Protein AF-A0A962G6V7-F1 (afdb_monomer_lite)

pLDDT: mean 95.78, std 2.58, range [81.88, 98.19]

Foldseek 3Di:
DCVVQVVPCPVVDDDDDDDDDDPVVLVVQLVCLVPDPDDPVVSVVSVVVSVLVVCLVPDPDDSVVSD

Sequence (67 aa):
YYQETGRAGRDGLPSEAWMTYGLADVVTLSQFIAKSEAGEERKRVERSKLNALIGYAESTGCRRRQL

Structure (mmCIF, N/CA/C/O backbone):
data_AF-A0A962G6V7-F1
#
_entry.id   AF-A0A962G6V7-F1
#
loop_
_atom_site.group_PDB
_atom_site.id
_atom_site.type_symbol
_atom_site.label_atom_id
_atom_site.label_alt_id
_atom_site.label_comp_id
_atom_site.label_asym_id
_atom_site.label_entity_id
_atom_site.label_seq_id
_atom_site.pdbx_PDB_ins_code
_atom_site.Cartn_x
_atom_site.Cartn_y
_atom_site.Cartn_z
_atom_site.occupancy
_atom_site.B_iso_or_equiv
_atom_site.auth_seq_id
_atom_site.auth_comp_id
_atom_site.auth_asym_id
_atom_site.auth_atom_id
_atom_site.pdbx_PDB_model_num
ATOM 1 N N . TYR A 1 1 ? 5.448 0.023 2.101 1.00 92.25 1 TYR A N 1
ATOM 2 C CA . TYR A 1 1 ? 5.462 0.325 0.654 1.00 92.25 1 TYR A CA 1
ATOM 3 C C . TYR A 1 1 ? 6.826 0.795 0.143 1.00 92.25 1 TYR A C 1
ATOM 5 O O . TYR A 1 1 ? 7.609 -0.079 -0.190 1.00 92.25 1 TYR A O 1
ATOM 13 N N . TYR A 1 2 ? 7.182 2.095 0.133 1.00 93.88 2 TYR A N 1
ATOM 14 C CA . TYR A 1 2 ? 8.423 2.578 -0.526 1.00 93.88 2 TYR A CA 1
ATOM 15 C C . TYR A 1 2 ? 9.695 1.823 -0.103 1.00 93.88 2 TYR A C 1
ATOM 17 O O . TYR A 1 2 ? 10.472 1.371 -0.943 1.00 93.88 2 TYR A O 1
ATOM 25 N N . GLN A 1 3 ? 9.884 1.639 1.209 1.00 95.56 3 GLN A N 1
ATOM 26 C CA . GLN A 1 3 ? 11.048 0.937 1.755 1.00 95.56 3 GLN A CA 1
ATOM 27 C C . GLN A 1 3 ? 11.141 -0.521 1.271 1.00 95.56 3 GLN A C 1
ATOM 29 O O . GLN A 1 3 ? 12.240 -1.021 1.049 1.00 95.56 3 GLN A O 1
ATOM 34 N N . GLU A 1 4 ? 10.008 -1.207 1.122 1.00 95.75 4 GLU A N 1
ATOM 35 C CA . GLU A 1 4 ? 9.955 -2.612 0.706 1.00 95.75 4 GLU A CA 1
ATOM 36 C C . GLU A 1 4 ? 10.166 -2.734 -0.801 1.00 95.75 4 GLU A C 1
ATOM 38 O O . GLU A 1 4 ? 11.028 -3.495 -1.235 1.00 95.75 4 GLU A O 1
ATOM 43 N N . THR A 1 5 ? 9.463 -1.924 -1.601 1.00 95.88 5 THR A N 1
ATOM 44 C CA . THR A 1 5 ? 9.596 -1.938 -3.066 1.00 95.88 5 THR A CA 1
ATOM 45 C C . THR A 1 5 ? 10.983 -1.485 -3.526 1.00 95.88 5 THR A C 1
ATOM 47 O O . THR A 1 5 ? 11.487 -1.975 -4.529 1.00 95.88 5 THR A O 1
ATOM 50 N N . GLY A 1 6 ? 11.650 -0.603 -2.771 1.00 94.31 6 GLY A N 1
ATOM 51 C CA . GLY A 1 6 ? 13.024 -0.151 -3.034 1.00 94.31 6 GLY A CA 1
ATOM 52 C C . GLY A 1 6 ? 14.125 -1.179 -2.721 1.00 94.31 6 GLY A C 1
ATOM 53 O O . GLY A 1 6 ? 15.317 -0.849 -2.773 1.00 94.31 6 GLY A O 1
ATOM 54 N N . ARG A 1 7 ? 13.763 -2.410 -2.336 1.00 96.19 7 ARG A N 1
ATOM 55 C CA . ARG A 1 7 ? 14.708 -3.531 -2.200 1.00 96.19 7 ARG A CA 1
ATOM 56 C C . ARG A 1 7 ? 14.966 -4.245 -3.528 1.00 96.19 7 ARG A C 1
ATOM 58 O O . ARG A 1 7 ? 16.019 -4.858 -3.663 1.00 96.19 7 ARG A O 1
ATOM 65 N N . ALA A 1 8 ? 14.042 -4.161 -4.484 1.00 96.81 8 ALA A N 1
ATOM 66 C CA . ALA A 1 8 ? 14.209 -4.742 -5.813 1.00 96.81 8 ALA A CA 1
ATOM 67 C C . ALA A 1 8 ? 15.209 -3.931 -6.665 1.00 96.81 8 ALA A C 1
ATOM 69 O O . ALA A 1 8 ? 15.387 -2.734 -6.433 1.00 96.81 8 ALA A O 1
ATOM 70 N N . GLY A 1 9 ? 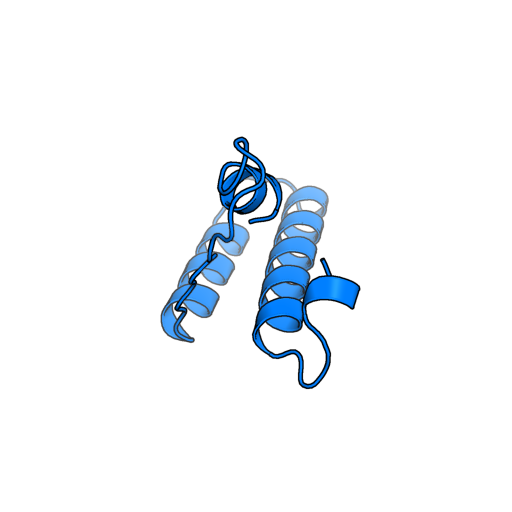15.858 -4.575 -7.643 1.00 95.25 9 GLY A N 1
ATOM 71 C CA . GLY A 1 9 ? 16.707 -3.909 -8.644 1.00 95.25 9 GLY A CA 1
ATOM 72 C C . GLY A 1 9 ? 17.952 -3.205 -8.098 1.00 95.25 9 GLY A C 1
ATOM 7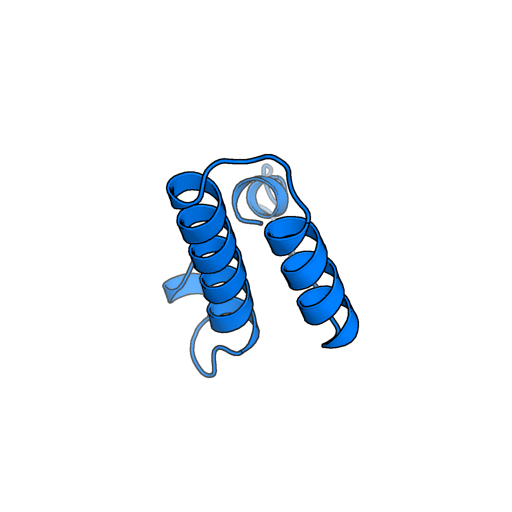3 O O . GLY A 1 9 ? 18.396 -2.208 -8.664 1.00 95.25 9 GLY A O 1
ATOM 74 N N . ARG A 1 10 ? 18.516 -3.670 -6.973 1.00 96.56 10 ARG A N 1
ATOM 75 C CA . ARG A 1 10 ? 19.753 -3.102 -6.387 1.00 96.56 10 ARG A CA 1
ATOM 76 C C . ARG A 1 10 ? 20.996 -3.336 -7.246 1.00 96.56 10 ARG A C 1
ATOM 78 O O . ARG A 1 10 ? 21.984 -2.631 -7.081 1.00 96.56 10 ARG A O 1
ATOM 85 N N . ASP A 1 11 ? 20.915 -4.300 -8.148 1.00 96.94 11 ASP A N 1
ATOM 86 C CA . ASP A 1 11 ? 21.870 -4.579 -9.219 1.00 96.94 11 ASP A CA 1
ATOM 87 C C . ASP A 1 11 ? 21.713 -3.637 -10.430 1.00 96.94 11 ASP A C 1
ATOM 89 O O . ASP A 1 11 ? 22.523 -3.684 -11.352 1.00 96.94 11 ASP A O 1
ATOM 93 N N . GLY A 1 12 ? 20.698 -2.765 -10.432 1.00 96.19 12 GLY A N 1
ATOM 94 C CA . GLY A 1 12 ? 20.408 -1.828 -11.517 1.00 96.19 12 GLY A CA 1
ATOM 95 C C . GLY A 1 12 ? 19.667 -2.446 -12.703 1.00 96.19 12 GLY A C 1
ATOM 96 O O . GLY A 1 12 ? 19.387 -1.739 -13.6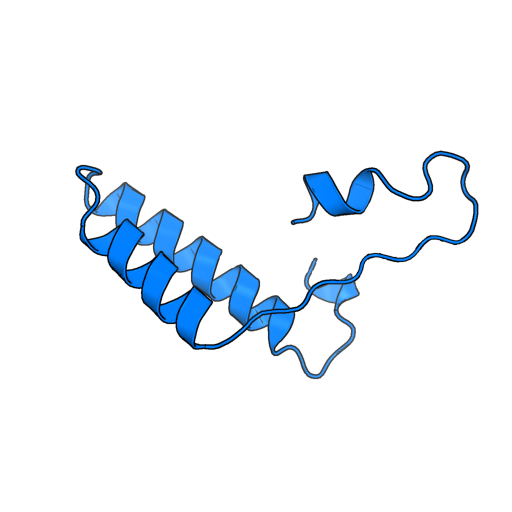73 1.00 96.19 12 GLY A O 1
ATOM 97 N N . LEU A 1 13 ? 19.327 -3.736 -12.645 1.00 97.44 13 LEU A N 1
ATOM 98 C CA . LEU A 1 13 ? 18.575 -4.401 -13.701 1.00 97.44 13 LEU A CA 1
ATOM 99 C C . LEU A 1 13 ? 17.072 -4.098 -13.590 1.00 97.44 13 LEU A C 1
ATOM 101 O O . LEU A 1 13 ? 16.576 -3.759 -12.507 1.00 97.44 13 LEU A O 1
ATOM 105 N N . PRO A 1 14 ? 16.314 -4.222 -14.698 1.00 97.38 14 PRO A N 1
ATOM 106 C CA . PRO A 1 14 ? 14.865 -4.088 -14.663 1.00 97.38 14 PRO A CA 1
ATOM 107 C C . PRO A 1 14 ? 14.249 -4.981 -13.585 1.00 97.38 14 PRO A C 1
ATOM 109 O O . PRO A 1 14 ? 14.556 -6.165 -13.480 1.00 97.38 14 PRO A O 1
ATOM 112 N N . SER A 1 15 ? 13.384 -4.391 -12.769 1.00 97.38 15 SER A N 1
ATOM 113 C CA . SER A 1 15 ? 12.695 -5.060 -11.670 1.00 97.38 15 SER A CA 1
ATOM 114 C C . SER A 1 15 ? 11.276 -4.523 -11.549 1.00 97.38 15 SER A C 1
ATOM 116 O O . SER A 1 15 ? 11.015 -3.362 -11.875 1.00 97.38 15 SER A O 1
ATOM 118 N N . GLU A 1 16 ? 10.369 -5.355 -11.047 1.00 96.50 16 GLU A N 1
ATOM 119 C CA . GLU A 1 16 ? 8.956 -5.022 -10.893 1.00 96.50 16 GLU A CA 1
ATOM 120 C C . GLU A 1 16 ? 8.534 -5.072 -9.421 1.00 96.50 16 GLU A C 1
ATOM 122 O O . GLU A 1 16 ? 8.970 -5.930 -8.655 1.00 96.50 16 GLU A O 1
ATOM 127 N N . ALA A 1 17 ? 7.670 -4.135 -9.030 1.00 96.38 17 ALA A N 1
ATOM 128 C CA . ALA A 1 17 ? 6.968 -4.159 -7.756 1.00 96.38 17 ALA A CA 1
ATOM 129 C C . ALA A 1 17 ? 5.478 -4.367 -8.034 1.00 96.38 17 ALA A C 1
ATOM 131 O O . ALA A 1 17 ? 4.833 -3.501 -8.625 1.00 96.38 17 ALA A O 1
ATOM 132 N N . TRP A 1 18 ? 4.946 -5.505 -7.591 1.00 96.19 18 TRP A N 1
ATOM 133 C CA . TRP A 1 18 ? 3.553 -5.887 -7.7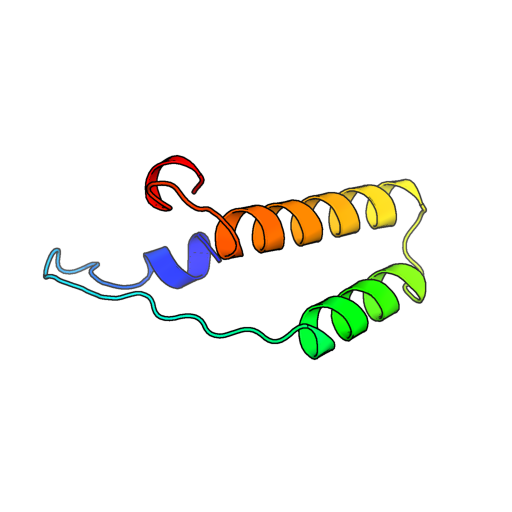95 1.00 96.19 18 TRP A CA 1
ATOM 134 C C . TRP A 1 18 ? 2.792 -5.879 -6.468 1.00 96.19 18 TRP A C 1
ATOM 136 O O . TRP A 1 18 ? 3.272 -6.407 -5.465 1.00 96.19 18 TRP A O 1
ATOM 146 N N . MET A 1 19 ? 1.613 -5.258 -6.456 1.00 95.38 19 MET A N 1
ATOM 147 C CA . MET A 1 19 ? 0.756 -5.149 -5.275 1.00 95.38 19 MET A CA 1
ATOM 148 C C . MET A 1 19 ? -0.705 -5.327 -5.681 1.00 95.38 19 MET A C 1
ATOM 150 O O . MET A 1 19 ? -1.202 -4.611 -6.549 1.00 95.38 19 MET A O 1
ATOM 154 N N . THR A 1 20 ? -1.403 -6.227 -4.995 1.00 95.81 20 THR A N 1
ATOM 155 C CA . THR A 1 20 ? -2.864 -6.362 -5.038 1.00 95.81 20 THR A CA 1
ATOM 156 C C . THR A 1 20 ? -3.454 -5.995 -3.691 1.00 95.81 20 THR A C 1
ATOM 158 O O . THR A 1 20 ? -2.859 -6.292 -2.658 1.00 95.81 20 THR A O 1
ATOM 161 N N . TYR A 1 21 ? -4.633 -5.384 -3.700 1.00 94.69 21 TYR A N 1
ATOM 162 C CA . TYR A 1 21 ? -5.392 -5.080 -2.492 1.00 94.69 21 TYR A CA 1
ATOM 163 C C . TYR A 1 21 ? -6.887 -5.221 -2.775 1.00 94.69 21 TYR A C 1
ATOM 165 O O . TYR A 1 21 ? -7.326 -5.061 -3.917 1.00 94.69 21 TYR A O 1
ATOM 173 N N . GLY A 1 22 ? -7.665 -5.514 -1.738 1.00 95.56 22 GLY A N 1
ATOM 174 C CA . GLY A 1 22 ? -9.121 -5.500 -1.775 1.00 95.56 22 GLY A CA 1
ATOM 175 C C . GLY A 1 22 ? -9.715 -4.455 -0.832 1.00 95.56 22 GLY A C 1
ATOM 176 O O . GLY A 1 22 ? -9.091 -4.015 0.134 1.00 95.56 22 GLY A O 1
ATOM 177 N N . LEU A 1 23 ? -10.981 -4.096 -1.062 1.00 93.75 23 LEU A N 1
ATOM 178 C CA . LEU A 1 23 ? -11.720 -3.207 -0.153 1.00 93.75 23 LEU A CA 1
ATOM 179 C C . LEU A 1 23 ? -11.852 -3.801 1.260 1.00 93.75 23 LEU A C 1
ATOM 181 O O . LEU A 1 23 ? -11.857 -3.063 2.244 1.00 93.75 23 LEU A O 1
ATOM 185 N N . ALA A 1 24 ? -11.905 -5.131 1.375 1.00 96.56 24 ALA A N 1
ATOM 186 C CA . ALA A 1 24 ? -11.922 -5.819 2.664 1.00 96.56 24 ALA A CA 1
ATOM 187 C C . ALA A 1 24 ? -10.657 -5.535 3.498 1.00 96.56 24 ALA A C 1
ATOM 189 O O . ALA A 1 24 ? -10.755 -5.365 4.717 1.00 96.56 24 ALA A O 1
ATOM 190 N N . ASP A 1 25 ? -9.492 -5.402 2.854 1.00 95.31 25 ASP A N 1
ATOM 191 C CA . ASP A 1 25 ? -8.230 -5.083 3.532 1.00 95.31 25 ASP A CA 1
ATOM 192 C C . ASP A 1 25 ? -8.272 -3.663 4.106 1.00 95.31 25 ASP A C 1
ATOM 194 O O . ASP A 1 25 ? -7.894 -3.431 5.255 1.00 95.31 25 ASP A O 1
ATOM 198 N N . VAL A 1 26 ? -8.823 -2.714 3.342 1.00 95.31 26 VAL A N 1
ATOM 199 C CA . VAL A 1 26 ? -9.000 -1.317 3.770 1.00 95.31 26 VAL A CA 1
ATOM 200 C C . VAL A 1 26 ? -9.912 -1.221 4.991 1.00 95.31 26 VAL A C 1
ATOM 202 O O . VAL A 1 26 ? -9.590 -0.523 5.960 1.00 95.31 26 VAL A O 1
ATOM 205 N N . VAL A 1 27 ? -11.038 -1.940 4.971 1.00 96.69 27 VAL A N 1
ATOM 206 C CA . VAL A 1 27 ? -11.974 -1.989 6.103 1.00 96.69 27 VAL A CA 1
ATOM 207 C C . VAL A 1 27 ? -11.291 -2.589 7.329 1.00 96.69 27 VAL A C 1
ATOM 209 O O . VAL A 1 27 ? -11.365 -2.011 8.415 1.00 96.69 27 VAL A O 1
ATOM 212 N N . THR A 1 28 ? -10.577 -3.700 7.155 1.00 97.81 28 THR A N 1
ATOM 213 C CA . THR A 1 28 ? -9.843 -4.377 8.232 1.00 97.81 28 THR A CA 1
ATOM 214 C C . THR A 1 28 ? -8.813 -3.450 8.883 1.00 97.81 28 THR A C 1
ATOM 216 O O . THR A 1 28 ? -8.830 -3.260 10.101 1.00 97.81 28 THR A O 1
ATOM 219 N N . LEU A 1 29 ? -7.968 -2.791 8.085 1.00 97.19 29 LEU A N 1
ATOM 220 C CA . LEU A 1 29 ? -6.953 -1.857 8.583 1.00 97.19 29 LEU A CA 1
ATOM 221 C C . LEU A 1 29 ? -7.577 -0.643 9.284 1.00 97.19 29 LEU A C 1
ATOM 223 O O . LEU A 1 29 ? -7.111 -0.228 10.346 1.00 97.19 29 LEU A O 1
ATOM 227 N N . SER A 1 30 ? -8.673 -0.110 8.743 1.00 97.00 30 SER A N 1
ATOM 228 C CA . SER A 1 30 ? -9.412 0.993 9.370 1.00 97.00 30 SER A CA 1
ATOM 229 C C . SER A 1 30 ? -9.960 0.600 10.746 1.00 97.00 30 SER A C 1
ATOM 231 O O . SER A 1 30 ? -9.870 1.380 11.699 1.00 97.00 30 SER A O 1
ATOM 233 N N . GLN A 1 31 ? -10.481 -0.626 10.877 1.00 98.00 31 GLN A N 1
ATOM 234 C CA . GLN A 1 31 ? -10.953 -1.161 12.154 1.00 98.00 31 GLN A CA 1
ATOM 235 C C . GLN A 1 31 ? -9.811 -1.370 13.151 1.00 98.00 31 GLN A C 1
ATOM 237 O O . GLN A 1 31 ? -9.984 -1.047 14.325 1.00 98.00 31 GLN A O 1
ATOM 242 N N . PHE A 1 32 ? -8.651 -1.865 12.713 1.00 98.19 32 PHE A N 1
ATOM 243 C CA . PHE A 1 32 ? -7.476 -2.003 13.580 1.00 98.19 32 PHE A CA 1
ATOM 244 C C . PHE A 1 32 ? -7.018 -0.655 14.134 1.00 98.19 32 PHE A C 1
ATOM 246 O O . PHE A 1 32 ? -6.791 -0.535 15.337 1.00 98.19 32 PHE A O 1
ATOM 253 N N . ILE A 1 33 ? -6.965 0.387 13.298 1.00 97.69 33 ILE A N 1
ATOM 254 C CA . ILE A 1 33 ? -6.616 1.737 13.760 1.00 97.69 33 ILE A CA 1
ATOM 255 C C . ILE A 1 33 ? -7.642 2.237 14.786 1.00 97.69 33 ILE A C 1
ATOM 257 O O . ILE A 1 33 ? -7.259 2.759 15.835 1.00 97.69 33 ILE A O 1
ATOM 261 N N . ALA A 1 34 ? -8.940 2.053 14.518 1.00 96.94 34 ALA A N 1
ATOM 262 C CA . ALA A 1 34 ? -10.010 2.484 15.417 1.00 96.94 34 ALA A CA 1
ATOM 263 C C . ALA A 1 34 ? -9.967 1.779 16.785 1.00 96.94 34 ALA A C 1
ATOM 265 O O . ALA A 1 34 ? -10.096 2.447 17.812 1.00 96.94 34 ALA A O 1
ATOM 266 N N . LYS A 1 35 ? -9.740 0.458 16.788 1.00 97.69 35 LYS A N 1
ATOM 267 C CA . LYS A 1 35 ? -9.674 -0.393 17.989 1.00 97.69 35 LYS A CA 1
ATOM 268 C C . LYS A 1 35 ? -8.342 -0.307 18.742 1.00 97.69 35 LYS A C 1
ATOM 270 O O . LYS A 1 35 ? -8.245 -0.862 19.829 1.00 97.69 35 LYS A O 1
ATOM 275 N N . SER A 1 36 ? -7.322 0.349 18.185 1.00 97.00 36 SER A N 1
ATOM 276 C CA . SER A 1 36 ? -6.027 0.485 18.861 1.00 97.00 36 SER A CA 1
ATOM 277 C C . SER A 1 36 ? -6.127 1.307 20.154 1.00 97.00 36 SER A C 1
ATOM 279 O O . SER A 1 36 ? -6.935 2.233 20.260 1.00 97.00 36 SER A O 1
ATOM 281 N N . GLU A 1 37 ? -5.248 1.014 21.112 1.00 97.75 37 GLU A N 1
ATOM 282 C CA . GLU A 1 37 ? -5.090 1.773 22.366 1.00 97.75 37 GLU A CA 1
ATOM 283 C C . GLU A 1 37 ? -4.294 3.080 22.183 1.00 97.75 37 GLU A C 1
ATOM 285 O O . GLU A 1 37 ? -3.996 3.789 23.141 1.00 97.75 37 GLU A O 1
ATOM 290 N N . ALA A 1 38 ? -3.921 3.416 20.944 1.00 96.62 38 ALA A N 1
ATOM 291 C CA . ALA A 1 38 ? -3.173 4.626 20.648 1.00 96.62 38 ALA A CA 1
ATOM 292 C C . ALA A 1 38 ? -4.017 5.888 20.906 1.00 96.62 38 ALA A C 1
ATOM 294 O O . ALA A 1 38 ? -5.231 5.895 20.698 1.00 96.62 38 ALA A O 1
ATOM 295 N N . GLY A 1 39 ? -3.361 6.985 21.290 1.00 97.88 39 GLY A N 1
ATOM 296 C CA . GLY A 1 39 ? -4.023 8.286 21.411 1.00 97.88 39 GLY A CA 1
ATOM 297 C C . GLY A 1 39 ? -4.582 8.792 20.074 1.00 97.88 39 GLY A C 1
ATOM 298 O O . GLY A 1 39 ? -4.107 8.410 18.999 1.00 97.88 39 GLY A O 1
ATOM 299 N N . GLU A 1 40 ? -5.563 9.694 20.137 1.00 97.06 40 GLU A N 1
ATOM 300 C CA . GLU A 1 40 ? -6.287 10.195 18.957 1.00 97.06 40 GLU A CA 1
ATOM 301 C C . GLU A 1 40 ? -5.373 10.823 17.895 1.00 97.06 40 GLU A C 1
ATOM 303 O O . GLU A 1 40 ? -5.538 10.559 16.704 1.00 97.06 40 GLU A O 1
ATOM 308 N N . GLU A 1 41 ? -4.337 11.558 18.307 1.00 97.56 41 GLU A N 1
ATOM 309 C CA . GLU A 1 41 ? -3.342 12.113 17.379 1.00 97.56 41 GLU A CA 1
ATOM 310 C C . GLU A 1 41 ? -2.636 11.018 16.572 1.00 97.56 41 GLU A C 1
ATOM 312 O O . GLU A 1 41 ? -2.478 11.119 15.352 1.00 97.56 41 GLU A O 1
ATOM 317 N N . ARG A 1 42 ? -2.269 9.907 17.222 1.00 97.38 42 ARG A N 1
ATOM 318 C CA . ARG A 1 42 ? -1.633 8.787 16.527 1.00 97.38 42 ARG A CA 1
ATOM 319 C C . ARG A 1 42 ? -2.615 8.095 15.590 1.00 97.38 42 ARG A C 1
ATOM 321 O O . ARG A 1 42 ? -2.247 7.808 14.452 1.00 97.38 42 ARG A O 1
ATOM 328 N N . LYS A 1 43 ? -3.860 7.875 16.020 1.00 98.06 43 LYS A N 1
ATOM 329 C CA . LYS A 1 43 ? -4.913 7.308 15.161 1.00 98.06 43 LYS A CA 1
ATOM 330 C C . LYS A 1 43 ? -5.156 8.171 13.924 1.00 98.06 43 LYS A C 1
ATOM 332 O O . LYS A 1 43 ? -5.281 7.633 12.826 1.00 98.06 43 LYS A O 1
ATOM 337 N N . ARG A 1 44 ? -5.166 9.500 14.069 1.00 97.62 44 ARG A N 1
ATOM 338 C CA . ARG A 1 44 ? -5.289 10.448 12.951 1.00 97.62 44 ARG A CA 1
ATOM 339 C C . ARG A 1 44 ? -4.136 10.310 11.958 1.00 97.62 44 ARG A C 1
ATOM 341 O O . ARG A 1 44 ? -4.382 10.251 10.753 1.00 97.62 44 ARG A O 1
ATOM 348 N N . VAL A 1 45 ? -2.899 10.212 12.448 1.00 98.19 45 VAL A N 1
ATOM 349 C CA . VAL A 1 45 ? -1.714 9.993 11.602 1.00 98.19 45 VAL A CA 1
ATOM 350 C C . VAL A 1 45 ? -1.802 8.662 10.853 1.00 98.19 45 VAL A C 1
ATOM 352 O O . VAL A 1 45 ? -1.566 8.630 9.648 1.00 98.19 45 VAL A O 1
ATOM 355 N N . GLU A 1 46 ? -2.175 7.571 11.523 1.00 97.94 46 GLU A N 1
ATOM 356 C CA . GLU A 1 46 ? -2.293 6.258 10.875 1.00 97.94 46 GLU A CA 1
ATOM 357 C C . GLU A 1 46 ? -3.416 6.224 9.827 1.00 97.94 46 GLU A C 1
ATOM 359 O O . GLU A 1 46 ? -3.212 5.704 8.731 1.00 97.94 46 GLU A O 1
ATOM 364 N N . ARG A 1 47 ? -4.564 6.867 10.090 1.00 97.62 47 ARG A N 1
ATOM 365 C CA . ARG A 1 47 ? -5.623 7.039 9.076 1.00 97.62 47 ARG A CA 1
ATOM 366 C C . ARG A 1 47 ? -5.130 7.832 7.869 1.00 97.62 47 ARG A C 1
ATOM 368 O O . ARG A 1 47 ? -5.415 7.455 6.739 1.00 97.62 47 ARG A O 1
ATOM 375 N N . SER A 1 48 ? -4.370 8.904 8.095 1.00 97.50 48 SER A N 1
ATOM 376 C CA . SER A 1 48 ? -3.787 9.704 7.011 1.00 97.50 48 SER A CA 1
ATOM 377 C C . SER A 1 48 ? -2.845 8.872 6.132 1.00 97.50 48 SER A C 1
ATOM 379 O O . SER A 1 48 ? -2.947 8.909 4.908 1.00 97.50 48 SER A O 1
ATOM 381 N N . LYS A 1 49 ? -1.986 8.043 6.741 1.00 96.94 49 LYS A N 1
ATOM 382 C CA . LYS A 1 49 ? -1.098 7.124 6.008 1.00 96.94 49 LYS A CA 1
ATOM 383 C C . LYS A 1 49 ? -1.870 6.076 5.208 1.00 96.94 49 LYS A C 1
ATOM 385 O O . LYS A 1 49 ? -1.516 5.822 4.059 1.00 96.94 49 LYS A O 1
ATOM 390 N N . LEU A 1 50 ? -2.915 5.486 5.795 1.00 97.06 50 LEU A N 1
ATOM 391 C CA . LEU A 1 50 ? -3.778 4.532 5.097 1.00 97.06 50 LEU A CA 1
ATOM 392 C C . LEU A 1 50 ? -4.440 5.190 3.879 1.00 97.06 50 LEU A C 1
ATOM 394 O O . LEU A 1 50 ? -4.359 4.655 2.777 1.00 97.06 50 LEU A O 1
ATOM 398 N N . ASN A 1 51 ? -5.004 6.387 4.052 1.00 96.19 51 ASN A N 1
ATOM 399 C CA . ASN A 1 51 ? -5.611 7.148 2.961 1.00 96.19 51 ASN A CA 1
ATOM 400 C C . ASN A 1 51 ? -4.599 7.5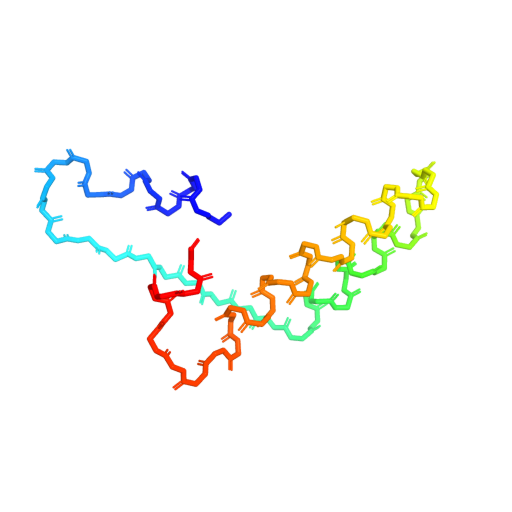07 1.866 1.00 96.19 51 ASN A C 1
ATOM 402 O O . ASN A 1 51 ? -4.933 7.438 0.689 1.00 96.19 51 ASN A O 1
ATOM 406 N N . ALA A 1 52 ? -3.360 7.851 2.227 1.00 95.75 52 ALA A N 1
ATOM 407 C CA . ALA A 1 52 ? -2.304 8.114 1.252 1.00 95.75 52 ALA A CA 1
ATOM 408 C C . ALA A 1 52 ? -1.963 6.862 0.424 1.00 95.75 52 ALA A C 1
ATOM 410 O O . ALA A 1 52 ? -1.801 6.958 -0.792 1.00 95.75 52 ALA A O 1
ATOM 411 N N . LEU A 1 53 ? -1.906 5.682 1.053 1.00 95.44 53 LEU A N 1
ATOM 412 C CA . LEU A 1 53 ? -1.653 4.424 0.348 1.00 95.44 53 LEU A CA 1
ATOM 413 C C . LEU A 1 53 ? -2.811 4.047 -0.591 1.00 95.44 53 LEU A C 1
ATOM 415 O O . LEU A 1 53 ? -2.562 3.601 -1.708 1.00 95.44 53 LEU A O 1
ATOM 419 N N . ILE A 1 54 ? -4.058 4.273 -0.167 1.00 95.25 54 ILE A N 1
ATOM 420 C CA . ILE A 1 54 ? -5.247 4.076 -1.010 1.00 95.25 54 ILE A CA 1
ATOM 421 C C . ILE A 1 54 ? -5.234 5.059 -2.182 1.00 95.25 54 ILE A C 1
ATOM 423 O O . ILE A 1 54 ? -5.382 4.640 -3.323 1.00 95.25 54 ILE A O 1
ATOM 427 N N . GLY A 1 55 ? -4.964 6.343 -1.933 1.00 94.75 55 GLY A N 1
ATOM 428 C CA . GLY A 1 55 ? -4.856 7.350 -2.991 1.00 94.75 55 GLY A CA 1
ATOM 429 C C . GLY A 1 55 ? -3.762 7.019 -4.011 1.00 94.75 55 GLY A C 1
ATOM 430 O O . GLY A 1 55 ? -3.970 7.170 -5.212 1.00 94.75 55 GLY A O 1
ATOM 431 N N . TYR A 1 56 ? -2.626 6.484 -3.554 1.00 95.38 56 TYR A N 1
ATOM 432 C CA . TYR A 1 56 ? -1.597 5.937 -4.436 1.00 95.38 56 TYR A CA 1
ATOM 433 C C . TYR A 1 56 ? -2.117 4.745 -5.258 1.00 95.38 56 TYR A C 1
ATOM 435 O O . TYR A 1 56 ? -1.840 4.658 -6.457 1.00 95.38 56 TYR A O 1
ATOM 443 N N . ALA A 1 57 ? -2.870 3.831 -4.636 1.00 94.25 57 ALA A N 1
ATOM 444 C CA . ALA A 1 57 ? -3.425 2.633 -5.265 1.00 94.25 57 ALA A CA 1
ATOM 445 C C . ALA A 1 57 ? -4.540 2.944 -6.290 1.00 94.25 57 ALA A C 1
ATOM 447 O O . ALA A 1 57 ? -4.602 2.297 -7.338 1.00 94.25 57 ALA A O 1
ATOM 448 N N . GLU A 1 58 ? -5.322 3.994 -6.065 1.00 94.88 58 GLU A N 1
ATOM 449 C CA . GLU A 1 58 ? -6.425 4.446 -6.927 1.00 94.88 58 GLU A CA 1
ATOM 450 C C . GLU A 1 58 ? -6.014 5.543 -7.922 1.00 94.88 58 GLU A C 1
ATOM 452 O O . GLU A 1 58 ? -6.837 6.058 -8.678 1.00 94.88 58 GLU A O 1
ATOM 457 N N . SER A 1 59 ? -4.728 5.897 -7.954 1.00 95.00 59 SER A N 1
ATOM 458 C CA . SER A 1 59 ? -4.198 6.912 -8.860 1.00 95.00 59 SER A CA 1
ATOM 459 C C . SER A 1 59 ? -4.482 6.588 -10.327 1.00 95.00 59 SER A C 1
ATOM 461 O O . SER A 1 59 ? -4.109 5.526 -10.831 1.00 95.00 59 SER A O 1
ATOM 463 N N . THR A 1 60 ? -5.072 7.549 -11.037 1.00 95.31 60 THR A N 1
ATOM 464 C CA . THR A 1 60 ? -5.277 7.508 -12.494 1.00 95.31 60 THR A CA 1
ATOM 465 C C . THR A 1 60 ? -4.072 8.043 -13.276 1.00 95.31 60 THR A C 1
ATOM 467 O O . THR A 1 60 ? -4.042 7.982 -14.503 1.00 95.31 60 THR A O 1
ATOM 470 N N . GLY A 1 61 ? -3.069 8.583 -12.575 1.00 94.19 61 GLY A N 1
ATOM 471 C CA . GLY A 1 61 ? -1.849 9.135 -13.155 1.00 94.19 61 GLY A CA 1
ATOM 472 C C . GLY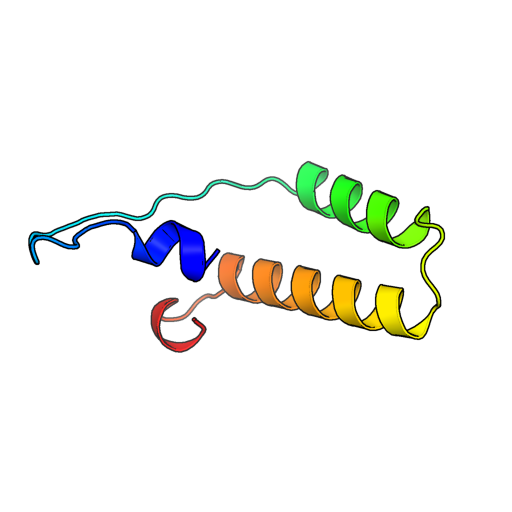 A 1 61 ? -0.629 8.226 -12.986 1.00 94.19 61 GLY A C 1
ATOM 473 O O . GLY A 1 61 ? -0.696 7.107 -12.484 1.00 94.19 61 GLY A O 1
ATOM 474 N N . CYS A 1 62 ? 0.542 8.732 -13.389 1.00 95.19 62 CYS A N 1
ATOM 475 C CA . CYS A 1 62 ? 1.810 8.043 -13.148 1.00 95.19 62 CYS A CA 1
ATOM 476 C C . CYS A 1 62 ? 2.056 7.877 -11.640 1.00 95.19 62 CYS A C 1
ATOM 478 O O . CYS A 1 62 ? 2.380 8.844 -10.948 1.00 95.19 62 CYS A O 1
ATOM 480 N N . ARG A 1 63 ? 1.968 6.630 -11.167 1.00 94.50 63 ARG A N 1
ATOM 481 C CA . ARG A 1 63 ? 2.155 6.234 -9.763 1.00 94.50 63 ARG A CA 1
ATOM 482 C C . ARG A 1 63 ? 3.515 6.647 -9.200 1.00 94.50 63 ARG A C 1
ATOM 484 O O . ARG A 1 63 ? 3.610 7.017 -8.039 1.00 94.50 63 ARG A O 1
ATOM 491 N N . ARG A 1 64 ? 4.560 6.697 -10.034 1.00 93.12 64 ARG A N 1
ATOM 492 C CA . ARG A 1 64 ? 5.900 7.145 -9.618 1.00 93.12 64 ARG A CA 1
ATOM 493 C C . ARG A 1 64 ? 5.965 8.624 -9.215 1.00 93.12 64 ARG A C 1
ATOM 495 O O . ARG A 1 64 ? 6.859 8.981 -8.468 1.00 93.12 64 ARG A O 1
ATOM 502 N N . ARG A 1 65 ? 5.035 9.476 -9.667 1.00 92.00 65 ARG A N 1
ATOM 503 C CA . ARG A 1 65 ? 4.967 10.887 -9.231 1.00 92.00 65 ARG A CA 1
ATOM 504 C C . ARG A 1 65 ? 4.282 11.078 -7.872 1.00 92.00 65 ARG A C 1
ATOM 506 O O . ARG A 1 65 ? 4.338 12.176 -7.337 1.00 92.00 65 ARG A O 1
ATOM 513 N N . GLN A 1 66 ? 3.593 10.055 -7.367 1.00 85.31 66 GLN A N 1
ATOM 514 C CA . GLN A 1 66 ? 2.873 10.080 -6.086 1.00 85.31 66 GLN A CA 1
ATOM 515 C C . GLN A 1 66 ? 3.551 9.244 -4.989 1.00 85.31 66 GLN A C 1
ATOM 517 O O . GLN A 1 66 ? 3.049 9.193 -3.868 1.00 85.31 66 GLN A O 1
ATOM 522 N N . LEU A 1 67 ? 4.648 8.569 -5.338 1.00 81.88 67 LEU A N 1
ATOM 523 C CA . LEU A 1 67 ? 5.541 7.834 -4.441 1.00 81.88 67 LEU A CA 1
ATOM 524 C C . LEU A 1 67 ? 6.532 8.793 -3.782 1.00 81.88 67 LEU A C 1
ATOM 526 O O . LEU A 1 67 ? 6.792 8.591 -2.576 1.00 81.88 67 LEU A O 1
#

Radius of gyration: 14.67 Å; chains: 1; bounding box: 34×18×37 Å

Secondary structure (DSSP, 8-state):
-HHHHTTTTTTSS---------HHHHHHHHHHHHHSSS-HHHHHHHHHHHHHHHHHHT-SS-GGGT-